Protein AF-A0AAN4UAA9-F1 (afdb_monomer_lite)

Sequence (117 aa):
MKEFTTEITNILSLISAGITLSFLIGSLLVSLRISKAKVSAKEKLYTLLISGNEIKYEKLVEYAYKGGEECESIILSNPECLNVIRKHEIMVSPPPKTLCRDKMKSFLKKLFHIPKF

Structure (mmCIF, N/CA/C/O backbone):
data_AF-A0AAN4UAA9-F1
#
_entry.id   AF-A0AAN4UAA9-F1
#
loop_
_atom_site.group_PDB
_atom_site.id
_atom_site.type_symbol
_atom_site.label_atom_id
_atom_site.label_alt_id
_atom_site.label_comp_id
_atom_site.label_asym_id
_atom_site.label_entity_id
_atom_site.label_seq_id
_atom_site.pdbx_PDB_ins_code
_atom_site.Cartn_x
_atom_site.Cartn_y
_atom_site.Cartn_z
_atom_site.occupancy
_atom_site.B_iso_or_equiv
_atom_site.auth_seq_id
_atom_site.auth_comp_id
_atom_site.auth_asym_id
_atom_site.auth_atom_id
_atom_site.pdbx_PDB_model_num
ATOM 1 N N . MET A 1 1 ? 27.083 -6.300 -47.464 1.00 54.62 1 MET A N 1
ATOM 2 C CA . MET A 1 1 ? 25.862 -6.859 -46.830 1.00 54.62 1 MET A CA 1
ATOM 3 C C . MET A 1 1 ? 26.056 -7.179 -45.347 1.00 54.62 1 MET A C 1
ATOM 5 O O . MET A 1 1 ? 25.261 -6.678 -44.570 1.00 54.62 1 MET A O 1
ATOM 9 N N . LYS A 1 2 ? 27.101 -7.925 -44.937 1.00 61.91 2 LYS A N 1
ATOM 10 C CA . LYS A 1 2 ? 27.360 -8.257 -43.515 1.00 61.91 2 LYS A CA 1
ATOM 11 C C . LYS A 1 2 ? 27.527 -7.036 -42.590 1.00 61.91 2 LYS A C 1
ATOM 13 O O . LYS A 1 2 ? 26.954 -7.036 -41.508 1.00 61.91 2 LYS A O 1
ATOM 18 N N . GLU A 1 3 ? 28.239 -6.000 -43.034 1.00 66.25 3 GLU A N 1
ATOM 19 C CA . GLU A 1 3 ? 28.487 -4.780 -42.239 1.00 66.25 3 GLU A CA 1
ATOM 20 C C . GLU A 1 3 ? 27.213 -3.957 -41.983 1.00 66.25 3 GLU A C 1
ATOM 22 O O . GLU A 1 3 ? 26.956 -3.519 -40.863 1.00 66.25 3 GLU A O 1
ATOM 27 N N . PHE A 1 4 ? 26.347 -3.849 -42.993 1.00 70.06 4 PHE A N 1
ATOM 28 C CA . PHE A 1 4 ? 25.068 -3.142 -42.890 1.00 70.06 4 PHE A CA 1
ATOM 29 C C . PHE A 1 4 ? 24.104 -3.839 -41.914 1.00 70.06 4 PHE A C 1
ATOM 31 O O . PHE A 1 4 ? 23.433 -3.199 -41.110 1.00 70.06 4 PHE A O 1
ATOM 38 N N . THR A 1 5 ? 24.074 -5.178 -41.921 1.00 76.00 5 THR A N 1
ATOM 39 C CA . THR A 1 5 ? 23.291 -5.953 -40.945 1.00 76.00 5 THR A CA 1
ATOM 40 C C . THR A 1 5 ? 23.824 -5.818 -39.518 1.00 76.00 5 THR A C 1
ATOM 42 O O . THR A 1 5 ? 23.028 -5.771 -38.581 1.00 76.00 5 THR A O 1
ATOM 45 N N . THR A 1 6 ? 25.142 -5.708 -39.323 1.00 78.38 6 THR A N 1
ATOM 46 C CA . THR A 1 6 ? 25.726 -5.471 -37.992 1.00 78.38 6 THR A CA 1
ATOM 47 C C . THR A 1 6 ? 25.451 -4.063 -37.472 1.00 78.38 6 THR A C 1
ATOM 49 O O . THR A 1 6 ? 25.142 -3.917 -36.293 1.00 78.38 6 THR A O 1
ATOM 52 N N . GLU A 1 7 ? 25.467 -3.038 -38.328 1.00 79.75 7 GLU A N 1
ATOM 53 C CA . GLU A 1 7 ? 25.091 -1.673 -37.933 1.00 79.75 7 GLU A CA 1
ATOM 54 C C . GLU A 1 7 ? 23.619 -1.574 -37.528 1.00 79.75 7 GLU A C 1
ATOM 56 O O . GLU A 1 7 ? 23.313 -1.029 -36.469 1.00 79.75 7 GLU A O 1
ATOM 61 N N . ILE A 1 8 ? 22.708 -2.175 -38.302 1.00 83.00 8 ILE A N 1
ATOM 62 C CA . ILE A 1 8 ? 21.281 -2.220 -37.948 1.00 83.00 8 ILE A CA 1
ATOM 63 C C . ILE A 1 8 ? 21.074 -2.948 -36.617 1.00 83.00 8 ILE A C 1
ATOM 65 O O . ILE A 1 8 ? 20.307 -2.485 -35.775 1.00 83.00 8 ILE A O 1
ATOM 69 N N . THR A 1 9 ? 21.778 -4.061 -36.395 1.00 84.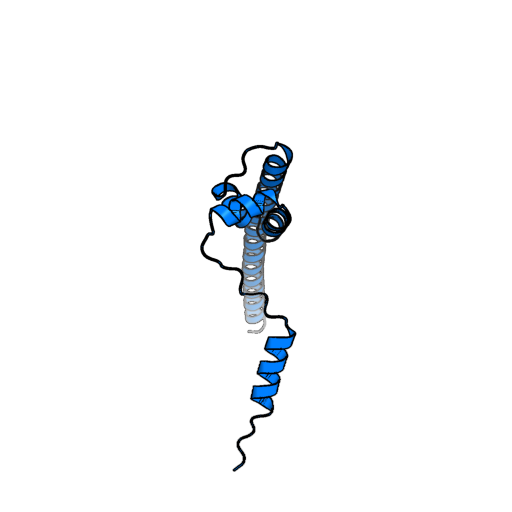12 9 THR A N 1
ATOM 70 C CA . THR A 1 9 ? 21.679 -4.823 -35.141 1.00 84.12 9 THR A CA 1
ATOM 71 C C . THR A 1 9 ? 22.198 -4.012 -33.951 1.00 84.12 9 THR A C 1
ATOM 73 O O . THR A 1 9 ? 21.580 -4.018 -32.888 1.00 84.12 9 THR A O 1
ATOM 76 N N . ASN A 1 10 ? 23.283 -3.255 -34.132 1.00 84.38 10 ASN A N 1
ATOM 77 C CA . ASN A 1 10 ? 23.826 -2.373 -33.099 1.00 84.38 10 ASN A CA 1
ATOM 78 C C . ASN A 1 10 ? 22.879 -1.211 -32.775 1.00 84.38 10 ASN A C 1
ATOM 80 O O . ASN A 1 10 ? 22.648 -0.929 -31.601 1.00 84.38 10 ASN A O 1
ATOM 84 N N . ILE A 1 11 ? 22.286 -0.573 -33.788 1.00 89.81 11 ILE A N 1
ATOM 85 C CA . ILE A 1 11 ? 21.297 0.496 -33.594 1.00 89.81 11 ILE A CA 1
ATOM 86 C C . ILE A 1 11 ? 20.058 -0.051 -32.879 1.00 89.81 11 ILE A C 1
ATOM 88 O O . ILE A 1 11 ? 19.584 0.547 -31.915 1.00 89.81 11 ILE A O 1
ATOM 92 N N . LEU A 1 12 ? 19.560 -1.215 -33.300 1.00 90.00 12 LEU A N 1
ATOM 93 C CA . LEU A 1 12 ? 18.403 -1.856 -32.682 1.00 90.00 12 LEU A CA 1
ATOM 94 C C . LEU A 1 12 ? 18.677 -2.240 -31.222 1.00 90.00 12 LEU A C 1
ATOM 96 O O . LEU A 1 12 ? 17.827 -2.024 -30.359 1.00 90.00 12 LEU A O 1
ATOM 100 N N . SER A 1 13 ? 19.878 -2.746 -30.933 1.00 90.69 13 SER A N 1
ATOM 101 C CA . SER A 1 13 ? 20.336 -3.030 -29.573 1.00 90.69 13 SER A CA 1
ATOM 102 C C . SER A 1 13 ? 20.339 -1.763 -28.714 1.00 90.69 13 SER A C 1
ATOM 104 O O . SER A 1 13 ? 19.748 -1.754 -27.632 1.00 90.69 13 SER A O 1
ATOM 106 N N . LEU A 1 14 ? 20.886 -0.658 -29.231 1.00 92.06 14 LEU A N 1
ATOM 107 C CA . LEU A 1 14 ? 20.928 0.626 -28.529 1.00 92.06 14 LEU A CA 1
ATOM 108 C C . LEU A 1 14 ? 19.521 1.167 -28.226 1.00 92.06 14 LEU A C 1
ATOM 110 O O . LEU A 1 14 ? 19.253 1.622 -27.114 1.00 92.06 14 LEU A O 1
ATOM 114 N N . ILE A 1 15 ? 18.605 1.073 -29.195 1.00 93.75 15 ILE A N 1
ATOM 115 C CA . ILE A 1 15 ? 17.202 1.477 -29.031 1.00 93.75 15 ILE A CA 1
ATOM 116 C C . ILE A 1 15 ? 16.520 0.602 -27.977 1.00 93.75 15 ILE A C 1
ATOM 118 O O . ILE A 1 15 ? 15.855 1.126 -27.084 1.00 93.75 15 ILE A O 1
ATOM 122 N N . SER A 1 16 ? 16.709 -0.719 -28.041 1.00 93.06 16 SER A N 1
ATOM 123 C CA . SER A 1 16 ? 16.116 -1.645 -27.072 1.00 93.06 16 SER A CA 1
ATOM 124 C C . SER A 1 16 ? 16.604 -1.361 -25.650 1.00 93.06 16 SER A C 1
ATOM 126 O O . SER A 1 16 ? 15.787 -1.258 -24.736 1.00 93.06 16 SER A O 1
ATOM 128 N N . ALA A 1 17 ? 17.904 -1.101 -25.477 1.00 94.12 17 ALA A N 1
ATOM 129 C CA . ALA A 1 17 ? 18.491 -0.727 -24.198 1.00 94.12 17 ALA A CA 1
ATOM 130 C C . ALA A 1 17 ? 17.922 0.601 -23.678 1.00 94.12 17 ALA A C 1
ATOM 132 O O . ALA A 1 17 ? 17.586 0.706 -22.497 1.00 94.12 17 ALA A O 1
ATOM 133 N N . GLY A 1 18 ? 17.752 1.600 -24.552 1.00 94.50 18 GLY A N 1
ATOM 134 C CA . GLY A 1 18 ? 17.144 2.883 -24.195 1.00 94.50 18 GLY A CA 1
ATOM 135 C C . GLY A 1 18 ? 15.689 2.745 -23.738 1.00 94.50 18 GLY A C 1
ATOM 136 O O . GLY A 1 18 ? 15.290 3.357 -22.743 1.00 94.50 18 GLY A O 1
ATOM 137 N N . ILE A 1 19 ? 14.905 1.889 -24.399 1.00 94.88 19 ILE A N 1
ATOM 138 C CA . ILE A 1 19 ? 13.525 1.589 -23.998 1.00 94.88 19 ILE A CA 1
ATOM 139 C C . ILE A 1 19 ? 13.520 0.899 -22.631 1.00 94.88 19 ILE A C 1
ATOM 141 O O . ILE A 1 19 ? 12.838 1.363 -21.717 1.00 94.88 19 ILE A O 1
ATOM 145 N N . THR A 1 20 ? 14.313 -0.159 -22.450 1.00 95.81 20 THR A N 1
ATOM 146 C CA . THR A 1 20 ? 14.401 -0.883 -21.175 1.00 95.81 20 THR A CA 1
ATOM 147 C C . THR A 1 20 ? 14.808 0.039 -20.029 1.00 95.81 20 THR A C 1
ATOM 149 O O . THR A 1 20 ? 14.168 0.028 -18.978 1.00 95.81 20 THR A O 1
ATOM 152 N N . LEU A 1 21 ? 15.821 0.884 -20.232 1.00 95.50 21 LEU A N 1
ATOM 153 C CA . LEU A 1 21 ? 16.269 1.843 -19.226 1.00 95.50 21 LEU A CA 1
ATOM 154 C C . LEU A 1 21 ? 15.156 2.832 -18.853 1.00 95.50 21 LEU A C 1
ATOM 156 O O . LEU A 1 21 ? 14.950 3.113 -17.673 1.00 95.50 21 LEU A O 1
ATOM 160 N N . SER A 1 22 ? 14.391 3.303 -19.838 1.00 95.94 22 SER A N 1
ATOM 161 C CA . SER A 1 22 ? 13.250 4.196 -19.607 1.00 95.94 22 SER A CA 1
ATOM 162 C C . SER A 1 22 ? 12.174 3.532 -18.742 1.00 95.94 22 SER A C 1
ATOM 164 O O . SER A 1 22 ? 11.678 4.143 -17.792 1.00 95.94 22 SER A O 1
ATOM 166 N N . PHE A 1 23 ? 11.860 2.258 -19.007 1.00 96.19 23 PHE A N 1
ATOM 167 C CA . PHE A 1 23 ? 10.937 1.481 -18.176 1.00 96.19 23 PHE A CA 1
ATOM 168 C C . PHE A 1 23 ? 11.464 1.291 -16.752 1.00 96.19 23 PHE A C 1
ATOM 170 O O . PHE A 1 23 ? 10.695 1.442 -15.802 1.00 96.19 23 PHE A O 1
ATOM 177 N N . LEU A 1 24 ? 12.758 1.008 -16.577 1.00 96.62 24 LEU A N 1
ATOM 178 C CA . LEU A 1 24 ? 13.367 0.860 -15.252 1.00 96.62 24 LEU A CA 1
ATOM 179 C C . LEU A 1 24 ? 13.278 2.157 -14.442 1.00 96.62 24 LEU A C 1
ATOM 181 O O . LEU A 1 24 ? 12.831 2.132 -13.296 1.00 96.62 24 LEU A O 1
ATOM 185 N N . ILE A 1 25 ? 13.630 3.296 -15.045 1.00 95.88 25 ILE A N 1
ATOM 186 C CA . ILE A 1 25 ? 13.559 4.611 -14.393 1.00 95.88 25 ILE A CA 1
ATOM 187 C C . ILE A 1 25 ? 12.110 4.948 -14.022 1.00 95.88 25 ILE A C 1
ATOM 189 O O . ILE A 1 25 ? 11.843 5.356 -12.890 1.00 95.88 25 ILE A O 1
ATOM 193 N N . GLY A 1 26 ? 11.159 4.738 -14.937 1.00 95.50 26 GLY A N 1
ATOM 194 C CA . GLY A 1 26 ? 9.738 4.975 -14.675 1.00 95.50 26 GLY A CA 1
ATOM 195 C C . GLY A 1 26 ? 9.200 4.109 -13.532 1.00 95.50 26 GLY A C 1
ATOM 196 O O . GLY A 1 26 ? 8.582 4.621 -12.597 1.00 95.50 26 GLY A O 1
ATOM 197 N N . SER A 1 27 ? 9.506 2.810 -13.562 1.00 94.06 27 SER A N 1
ATOM 198 C CA . SER A 1 27 ? 9.105 1.850 -12.525 1.00 94.06 27 SER A CA 1
ATOM 199 C C . SER A 1 27 ? 9.692 2.213 -11.161 1.00 94.06 27 SER A C 1
ATOM 201 O O . SER A 1 27 ? 8.998 2.149 -10.142 1.00 94.06 27 SER A O 1
ATOM 203 N N . LEU A 1 28 ? 10.954 2.650 -11.134 1.00 95.56 28 LEU A N 1
ATOM 204 C CA . LEU A 1 28 ? 11.632 3.079 -9.918 1.00 95.56 28 LEU A CA 1
ATOM 205 C C . LEU A 1 28 ? 10.995 4.345 -9.336 1.00 95.56 28 LEU A C 1
ATOM 207 O O . LEU A 1 28 ? 10.692 4.379 -8.146 1.00 95.56 28 LEU A O 1
ATOM 211 N N . LEU A 1 29 ? 10.728 5.364 -10.156 1.00 95.38 29 LEU A N 1
ATOM 212 C CA . LEU A 1 29 ? 10.087 6.604 -9.704 1.00 95.38 29 LEU A CA 1
ATOM 213 C C . LEU A 1 29 ? 8.702 6.351 -9.100 1.00 95.38 29 LEU A C 1
ATOM 215 O O . LEU A 1 29 ? 8.374 6.899 -8.044 1.00 95.38 29 LEU A O 1
ATOM 219 N N . VAL A 1 30 ? 7.896 5.505 -9.743 1.00 94.69 30 VAL A N 1
ATOM 220 C CA . VAL A 1 30 ? 6.585 5.094 -9.223 1.00 94.69 30 VAL A CA 1
ATOM 221 C C . VAL A 1 30 ? 6.742 4.352 -7.893 1.00 94.69 30 VAL A C 1
ATOM 223 O O . VAL A 1 30 ? 6.060 4.686 -6.921 1.00 94.69 30 VAL A O 1
ATOM 226 N N . SER A 1 31 ? 7.695 3.422 -7.810 1.00 92.56 31 SER A N 1
ATOM 227 C CA . SER A 1 31 ? 7.982 2.662 -6.587 1.00 92.56 31 SER A CA 1
ATOM 228 C C . SER A 1 31 ? 8.412 3.565 -5.429 1.00 92.56 31 SER A C 1
ATOM 230 O O . SER A 1 31 ? 7.928 3.405 -4.309 1.00 92.56 31 SER A O 1
ATOM 232 N N . LEU A 1 32 ? 9.256 4.568 -5.688 1.00 93.62 32 LEU A N 1
ATOM 233 C CA . LEU A 1 32 ? 9.685 5.544 -4.683 1.00 93.62 32 LEU A CA 1
ATOM 234 C C . LEU A 1 32 ? 8.515 6.393 -4.172 1.00 93.62 32 LEU A C 1
ATOM 236 O O . LEU A 1 32 ? 8.409 6.633 -2.968 1.00 93.62 32 LEU A O 1
ATOM 240 N N . ARG A 1 33 ? 7.607 6.822 -5.059 1.00 92.94 33 ARG A N 1
ATOM 241 C CA . ARG A 1 33 ? 6.404 7.572 -4.661 1.00 92.94 33 ARG A CA 1
ATOM 242 C C . ARG A 1 33 ? 5.481 6.738 -3.777 1.00 92.94 33 ARG A C 1
ATOM 244 O O . ARG A 1 33 ? 5.039 7.236 -2.743 1.00 92.94 33 ARG A O 1
ATOM 251 N N . ILE A 1 34 ? 5.227 5.484 -4.153 1.00 90.50 34 ILE A N 1
ATOM 252 C CA . ILE A 1 34 ? 4.411 4.561 -3.352 1.00 90.50 34 ILE A CA 1
ATOM 253 C C . ILE A 1 34 ? 5.079 4.302 -2.001 1.00 90.50 34 ILE A C 1
ATOM 255 O O . ILE A 1 34 ? 4.422 4.406 -0.970 1.00 90.50 34 ILE A O 1
ATOM 259 N N . SER A 1 35 ? 6.386 4.032 -1.986 1.00 91.88 35 SER A N 1
ATOM 260 C CA . SER A 1 35 ? 7.142 3.803 -0.752 1.00 91.88 35 SER A CA 1
ATOM 261 C C . SER A 1 35 ? 7.040 4.997 0.204 1.00 91.88 35 SER A C 1
ATOM 263 O O . SER A 1 35 ? 6.678 4.838 1.369 1.00 91.88 35 SER A O 1
ATOM 265 N N . LYS A 1 36 ? 7.226 6.223 -0.302 1.00 92.25 36 LYS A N 1
ATOM 266 C CA . LYS A 1 36 ? 7.068 7.445 0.499 1.00 92.25 36 LYS A CA 1
ATOM 267 C C . LYS A 1 36 ? 5.646 7.604 1.050 1.00 92.25 36 LYS A C 1
ATOM 269 O O . LYS A 1 36 ? 5.480 7.992 2.206 1.00 92.25 36 LYS A O 1
ATOM 274 N N . ALA A 1 37 ? 4.624 7.305 0.245 1.00 90.69 37 ALA A N 1
ATOM 275 C CA . ALA A 1 37 ? 3.232 7.351 0.688 1.00 90.69 37 ALA A CA 1
ATOM 276 C C . ALA A 1 37 ? 2.950 6.326 1.799 1.00 90.69 37 ALA A C 1
ATOM 278 O O . ALA A 1 37 ? 2.321 6.685 2.795 1.00 90.69 37 ALA A O 1
ATOM 279 N N . LYS A 1 38 ? 3.479 5.101 1.674 1.00 92.38 38 LYS A N 1
ATOM 280 C CA . LYS A 1 38 ? 3.363 4.049 2.693 1.00 92.38 38 LYS A CA 1
ATOM 281 C C . LYS A 1 38 ? 4.006 4.457 4.015 1.00 92.38 38 LYS A C 1
ATOM 283 O O . LYS A 1 38 ? 3.359 4.370 5.054 1.00 92.38 38 LYS A O 1
ATOM 288 N N . VAL A 1 39 ? 5.242 4.964 3.974 1.00 93.44 39 VAL A N 1
ATOM 289 C CA . VAL A 1 39 ? 5.957 5.438 5.172 1.00 93.44 39 VAL A CA 1
ATOM 290 C C . VAL A 1 39 ? 5.182 6.565 5.857 1.00 93.44 39 VAL A C 1
ATOM 292 O O . VAL A 1 39 ? 4.963 6.511 7.064 1.00 93.44 39 VAL A O 1
ATOM 295 N N . SER A 1 40 ? 4.689 7.542 5.091 1.00 93.62 40 SER A N 1
ATOM 296 C CA . SER A 1 40 ? 3.912 8.654 5.650 1.00 93.62 40 SER A CA 1
ATOM 297 C C . SER A 1 40 ? 2.575 8.207 6.253 1.00 93.62 40 SER A C 1
ATOM 299 O O . SER A 1 40 ? 2.170 8.724 7.294 1.00 93.62 40 SER A O 1
ATOM 301 N N . ALA A 1 41 ? 1.876 7.257 5.625 1.00 92.44 41 ALA A N 1
ATOM 302 C CA . ALA A 1 41 ? 0.638 6.699 6.166 1.00 92.44 41 ALA A CA 1
ATOM 303 C C . ALA A 1 41 ? 0.892 5.954 7.483 1.00 92.44 41 ALA A C 1
ATOM 305 O O . ALA A 1 41 ? 0.172 6.168 8.456 1.00 92.44 41 ALA A O 1
ATOM 306 N N . LYS A 1 42 ? 1.958 5.150 7.529 1.00 92.44 42 LYS A N 1
ATOM 307 C CA . LYS A 1 42 ? 2.380 4.407 8.717 1.00 92.44 42 LYS A CA 1
ATOM 308 C C . LYS A 1 42 ? 2.709 5.334 9.882 1.00 92.44 42 LYS A C 1
ATOM 310 O O . LYS A 1 42 ? 2.208 5.127 10.980 1.00 92.44 42 LYS A O 1
ATOM 315 N N . GLU A 1 43 ? 3.498 6.377 9.639 1.00 92.81 43 GLU A N 1
ATOM 316 C CA . GLU A 1 43 ? 3.836 7.380 10.652 1.00 92.81 43 GLU A CA 1
ATOM 317 C C . GLU A 1 43 ? 2.573 8.033 11.228 1.00 92.81 43 GLU A C 1
ATOM 319 O O . GLU A 1 43 ? 2.366 8.012 12.438 1.00 92.81 43 GLU A O 1
ATOM 324 N N . LYS A 1 44 ? 1.670 8.508 10.360 1.00 91.94 44 LYS A N 1
ATOM 325 C CA . LYS A 1 44 ? 0.400 9.123 10.778 1.00 91.94 44 LYS A CA 1
ATOM 326 C C . LYS A 1 44 ? -0.493 8.165 11.558 1.00 91.94 44 LYS A C 1
ATOM 328 O O . LYS A 1 44 ? -1.131 8.594 12.518 1.00 91.94 44 LYS A O 1
ATOM 333 N N . LEU A 1 45 ? -0.540 6.893 11.162 1.00 92.31 45 LEU A N 1
ATOM 334 C CA . LEU A 1 45 ? -1.281 5.862 11.878 1.00 92.31 45 LEU A CA 1
ATOM 335 C C . LEU A 1 45 ? -0.705 5.663 13.283 1.00 92.31 45 LEU A C 1
ATOM 337 O O . LEU A 1 45 ? -1.457 5.708 14.251 1.00 92.31 45 LEU A O 1
ATOM 341 N N . TYR A 1 46 ? 0.614 5.513 13.425 1.00 90.75 46 TYR A N 1
ATOM 342 C CA . TYR A 1 46 ? 1.237 5.391 14.745 1.00 90.75 46 TYR A CA 1
ATOM 343 C C . TYR A 1 46 ? 1.016 6.629 15.608 1.00 90.75 46 TYR A C 1
ATOM 345 O O . TYR A 1 46 ? 0.682 6.488 16.781 1.00 90.75 46 TYR A O 1
ATOM 353 N N . THR A 1 47 ? 1.135 7.832 15.044 1.00 90.5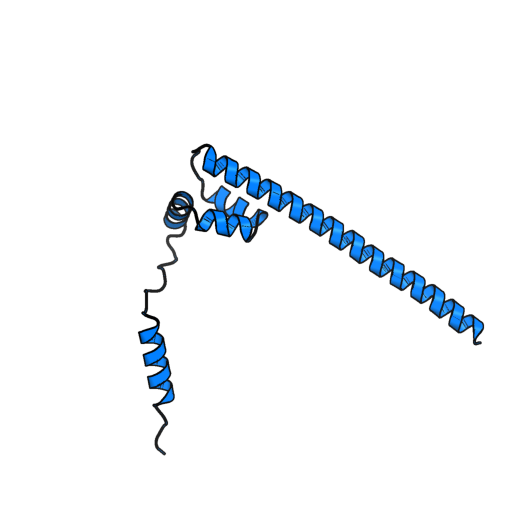6 47 THR A N 1
ATOM 354 C CA . THR A 1 47 ? 0.819 9.062 15.776 1.00 90.56 47 THR A CA 1
ATOM 355 C C . THR A 1 47 ? -0.629 9.044 16.259 1.00 90.56 47 THR A C 1
ATOM 357 O O . THR A 1 47 ? -0.872 9.282 17.435 1.00 90.56 47 THR A O 1
ATOM 360 N N . LEU A 1 48 ? -1.589 8.691 15.399 1.00 89.38 48 LEU A N 1
ATOM 361 C CA . LEU A 1 48 ? -3.002 8.594 15.774 1.00 89.38 48 LEU A CA 1
ATOM 362 C C . LEU A 1 48 ? -3.221 7.615 16.941 1.00 89.38 48 LEU A C 1
ATOM 364 O O . LEU A 1 48 ? -3.946 7.942 17.877 1.00 89.38 48 LEU A O 1
ATOM 368 N N . LEU A 1 49 ? -2.567 6.451 16.897 1.00 87.88 49 LEU A N 1
ATOM 369 C CA . LEU A 1 49 ? -2.685 5.404 17.914 1.00 87.88 49 LEU A CA 1
ATOM 370 C C . LEU A 1 49 ? -2.038 5.786 19.252 1.00 87.88 49 LEU A C 1
ATOM 372 O O . LEU A 1 49 ? -2.583 5.466 20.303 1.00 87.88 49 LEU A O 1
ATOM 376 N N . ILE A 1 50 ? -0.887 6.461 19.225 1.00 88.69 50 ILE A N 1
ATOM 377 C CA . ILE A 1 50 ? -0.136 6.832 20.435 1.00 88.69 50 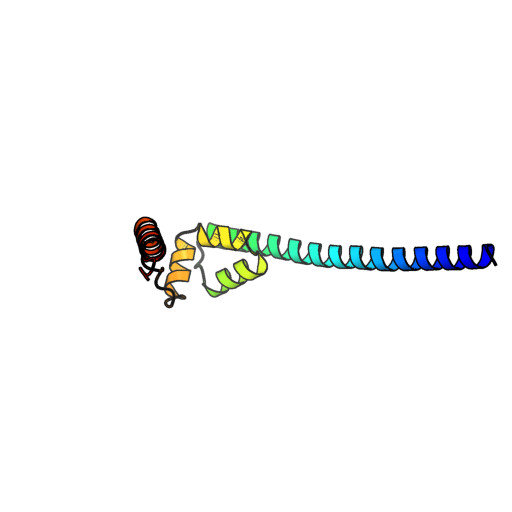ILE A CA 1
ATOM 378 C C . ILE A 1 50 ? -0.730 8.081 21.091 1.00 88.69 50 ILE A C 1
ATOM 380 O O . ILE A 1 50 ? -0.767 8.174 22.314 1.00 88.69 50 ILE A O 1
ATOM 384 N N . SER A 1 51 ? -1.211 9.045 20.301 1.00 83.69 51 SER A N 1
ATOM 385 C CA . SER A 1 51 ? -1.756 10.304 20.824 1.00 83.69 51 SER A CA 1
ATOM 386 C C . SER A 1 51 ? -3.079 10.141 21.580 1.00 83.69 51 SER A C 1
ATOM 388 O O . SER A 1 51 ? -3.539 11.111 22.170 1.00 83.69 51 SER A O 1
ATOM 390 N N . GLY A 1 52 ? -3.716 8.963 21.541 1.00 74.19 52 GLY A N 1
ATOM 391 C CA . GLY A 1 52 ? -5.013 8.730 22.189 1.00 74.19 52 GLY A CA 1
ATOM 392 C C . GLY A 1 52 ? -6.153 9.574 21.605 1.00 74.19 52 GLY A C 1
ATOM 393 O O . GLY A 1 52 ? -7.188 9.745 22.243 1.00 74.19 52 GLY A O 1
ATOM 394 N N . ASN A 1 53 ? -5.956 10.129 20.405 1.00 78.75 53 ASN A N 1
ATOM 395 C CA . ASN A 1 53 ? -6.973 10.905 19.707 1.00 78.75 53 ASN A CA 1
ATOM 396 C C . ASN A 1 53 ? -8.116 9.995 19.245 1.00 78.75 53 ASN A C 1
ATOM 398 O O . ASN A 1 53 ? -7.915 8.812 18.975 1.00 78.75 53 ASN A O 1
ATOM 402 N N . GLU A 1 54 ? -9.308 10.572 19.085 1.00 84.94 54 GLU A N 1
ATOM 403 C CA . GLU A 1 54 ? -10.462 9.841 18.566 1.00 84.94 54 GLU A CA 1
ATOM 404 C C . GLU A 1 54 ? -10.149 9.225 17.190 1.00 84.94 54 GLU A C 1
ATOM 406 O O . GLU A 1 54 ? -9.829 9.917 16.213 1.00 84.94 54 GLU A O 1
ATOM 411 N N . ILE A 1 55 ? -10.245 7.897 17.121 1.00 88.44 55 ILE A N 1
ATOM 412 C CA . ILE A 1 55 ? -9.991 7.123 15.911 1.00 88.44 55 ILE A CA 1
ATOM 413 C C . ILE A 1 55 ? -11.242 7.171 15.030 1.00 88.44 55 ILE A C 1
ATOM 415 O O . ILE A 1 55 ? -12.273 6.581 15.347 1.00 88.44 55 ILE A O 1
ATOM 419 N N . LYS A 1 56 ? -11.142 7.863 13.892 1.00 89.94 56 LYS A N 1
ATOM 420 C CA . LYS A 1 56 ? -12.219 7.950 12.895 1.00 89.94 56 LYS A CA 1
ATOM 421 C C . LYS A 1 56 ? -12.086 6.850 11.846 1.00 89.94 56 LYS A C 1
ATOM 423 O O . LYS A 1 56 ? -10.992 6.635 11.324 1.00 89.94 56 LYS A O 1
ATOM 428 N N . TYR A 1 57 ? -13.204 6.221 11.482 1.00 89.38 57 TYR A N 1
ATOM 429 C CA . TYR A 1 57 ? -13.244 5.149 10.479 1.00 89.38 57 TYR A CA 1
ATOM 430 C C . TYR A 1 57 ? -12.672 5.591 9.124 1.00 89.38 57 TYR A C 1
ATOM 432 O O . TYR A 1 57 ? -11.817 4.913 8.565 1.00 89.38 57 TYR A O 1
ATOM 440 N N . GLU A 1 58 ? -13.042 6.783 8.649 1.00 90.06 58 GLU A N 1
ATOM 441 C CA . GLU A 1 58 ? -12.548 7.355 7.385 1.00 90.06 58 GLU A CA 1
ATOM 442 C C . GLU A 1 58 ? -11.016 7.430 7.328 1.00 90.06 58 GLU A C 1
ATOM 444 O O . GLU A 1 58 ? -10.408 7.124 6.303 1.00 90.06 58 GLU A O 1
ATOM 449 N N . LYS A 1 59 ? -10.375 7.776 8.453 1.00 90.56 59 LYS A N 1
ATOM 450 C CA . LYS A 1 59 ? -8.913 7.819 8.547 1.00 90.56 59 LYS A CA 1
ATOM 451 C C . LYS A 1 59 ? -8.296 6.426 8.513 1.00 90.56 59 LYS A C 1
ATOM 453 O O . LYS A 1 59 ? -7.254 6.252 7.892 1.00 90.56 59 LYS A O 1
ATOM 458 N N . LEU A 1 60 ? -8.924 5.438 9.155 1.00 90.75 60 LEU A N 1
ATOM 459 C CA . LEU A 1 60 ? -8.461 4.048 9.095 1.00 90.75 60 LEU A CA 1
ATOM 460 C C . LEU A 1 60 ? -8.497 3.521 7.657 1.00 90.75 60 LEU A C 1
ATOM 462 O O . LEU A 1 60 ? -7.512 2.940 7.208 1.00 90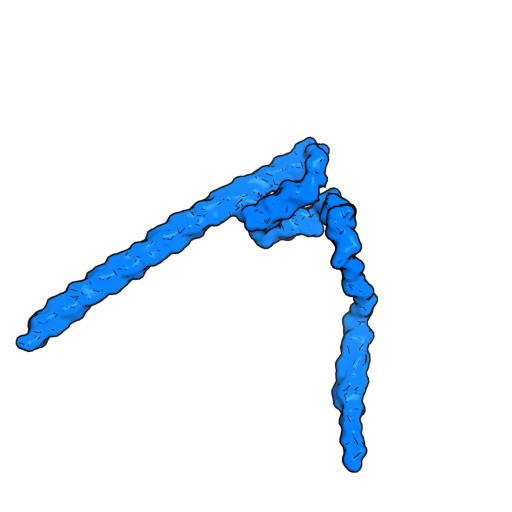.75 60 LEU A O 1
ATOM 466 N N . VAL A 1 61 ? -9.576 3.795 6.918 1.00 90.38 61 VAL A N 1
ATOM 467 C CA . VAL A 1 61 ? -9.694 3.440 5.494 1.00 90.38 61 VAL A CA 1
ATOM 468 C C . VAL A 1 61 ? -8.624 4.153 4.663 1.00 90.38 61 VAL A C 1
ATOM 470 O O . VAL A 1 61 ? -7.951 3.521 3.852 1.00 90.38 61 VAL A O 1
ATOM 473 N N . GLU A 1 62 ? -8.401 5.451 4.894 1.00 91.44 62 GLU A N 1
ATOM 474 C CA . GLU A 1 62 ? -7.361 6.217 4.199 1.00 91.44 62 GLU A CA 1
ATOM 475 C C . GLU A 1 62 ? -5.956 5.640 4.446 1.00 91.44 62 GLU A C 1
ATOM 477 O O . GLU A 1 62 ? -5.162 5.503 3.508 1.00 91.44 62 GLU A O 1
ATOM 482 N N . TYR A 1 63 ? -5.634 5.291 5.694 1.00 91.62 63 TYR A N 1
ATOM 483 C CA . TYR A 1 63 ? -4.331 4.735 6.056 1.00 91.62 63 TYR A CA 1
ATOM 484 C C . TYR A 1 63 ? -4.151 3.301 5.563 1.00 91.62 63 TYR A C 1
ATOM 486 O O . TYR A 1 63 ? -3.063 2.979 5.089 1.00 91.62 63 TYR A O 1
ATOM 494 N N . ALA A 1 64 ? -5.194 2.470 5.590 1.00 90.25 64 ALA A N 1
ATOM 495 C CA . ALA A 1 64 ? -5.165 1.143 4.981 1.00 90.25 64 ALA A CA 1
ATOM 496 C C . ALA A 1 64 ? -4.932 1.242 3.465 1.00 90.25 64 ALA A C 1
ATOM 498 O O . ALA A 1 64 ? -4.041 0.587 2.930 1.00 90.25 64 ALA A O 1
ATOM 499 N N . TYR A 1 65 ? -5.639 2.145 2.779 1.00 90.81 65 TYR A N 1
ATOM 500 C CA . TYR A 1 65 ? -5.490 2.344 1.337 1.00 90.81 65 TYR A CA 1
ATOM 501 C C . TYR A 1 65 ? -4.088 2.841 0.946 1.00 90.81 65 TYR A C 1
ATOM 503 O O . TYR A 1 65 ? -3.486 2.344 -0.004 1.00 90.81 65 TYR A O 1
ATOM 511 N N . LYS A 1 66 ? -3.537 3.820 1.676 1.00 89.88 66 LYS A N 1
ATOM 512 C CA . LYS A 1 66 ? -2.218 4.407 1.367 1.00 89.88 66 LYS A CA 1
ATOM 513 C C . LYS A 1 66 ? -1.045 3.559 1.861 1.00 89.88 66 LYS A C 1
ATOM 515 O O . LYS A 1 66 ? 0.005 3.538 1.221 1.00 89.88 66 LYS A O 1
ATOM 520 N N . GLY A 1 67 ? -1.201 2.908 3.008 1.00 86.12 67 GLY A N 1
ATOM 521 C CA . GLY A 1 67 ? -0.179 2.086 3.653 1.00 86.12 67 GLY A CA 1
ATOM 522 C C . GLY A 1 67 ? -0.128 0.647 3.145 1.00 86.12 67 GLY A C 1
ATOM 523 O O . GLY A 1 67 ? 0.918 0.003 3.238 1.00 86.12 67 GLY A O 1
ATOM 524 N N . GLY A 1 68 ? -1.225 0.160 2.563 1.00 89.88 68 GLY A N 1
ATOM 525 C CA . GLY A 1 68 ? -1.385 -1.229 2.156 1.00 89.88 68 GLY A CA 1
ATOM 526 C C . GLY A 1 68 ? -1.369 -2.186 3.348 1.00 89.88 68 GLY A C 1
ATOM 527 O O . GLY A 1 68 ? -1.709 -1.813 4.473 1.00 89.88 68 GLY A O 1
ATOM 528 N N . GLU A 1 69 ? -0.909 -3.408 3.087 1.00 88.56 69 GLU A N 1
ATOM 529 C CA . GLU A 1 69 ? -0.947 -4.544 4.016 1.00 88.56 69 GLU A CA 1
ATOM 530 C C . GLU A 1 69 ? -0.306 -4.259 5.384 1.00 88.56 69 GLU A C 1
ATOM 532 O O . GLU A 1 69 ? -0.825 -4.684 6.411 1.00 88.56 69 GLU A O 1
ATOM 537 N N . GLU A 1 7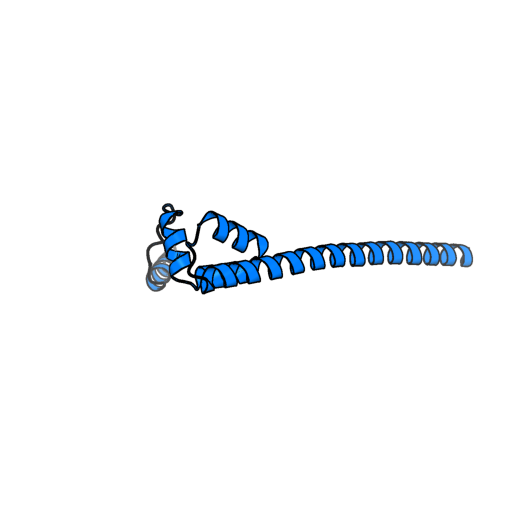0 ? 0.782 -3.483 5.440 1.00 87.38 70 GLU A N 1
ATOM 538 C CA . GLU A 1 70 ? 1.417 -3.145 6.721 1.00 87.38 70 GLU A CA 1
ATOM 539 C C . GLU A 1 70 ? 0.494 -2.326 7.630 1.00 87.38 70 GLU A C 1
ATOM 541 O O . GLU A 1 70 ? 0.371 -2.612 8.821 1.00 87.38 70 GLU A O 1
ATOM 546 N N . CYS A 1 71 ? -0.156 -1.296 7.081 1.00 90.81 71 CYS A N 1
ATOM 547 C CA . CYS A 1 71 ? -1.084 -0.475 7.855 1.00 90.81 71 CYS A CA 1
ATOM 548 C C . CYS A 1 71 ? -2.357 -1.253 8.177 1.00 90.81 71 CYS A C 1
ATOM 550 O O . CYS A 1 71 ? -2.844 -1.158 9.299 1.00 90.81 71 CYS A O 1
ATOM 552 N N . GLU A 1 72 ? -2.854 -2.061 7.241 1.00 89.69 72 GLU A N 1
ATOM 553 C CA . GLU A 1 72 ? -3.988 -2.952 7.478 1.00 89.69 72 GLU A CA 1
ATOM 554 C C . GLU A 1 72 ? -3.709 -3.919 8.637 1.00 89.69 72 GLU A C 1
ATOM 556 O O . GLU A 1 72 ? -4.509 -4.014 9.567 1.00 89.69 72 GLU A O 1
ATOM 561 N N . SER A 1 73 ? -2.533 -4.551 8.662 1.00 90.44 73 SER A N 1
ATOM 562 C CA . SER A 1 73 ? -2.124 -5.437 9.752 1.00 90.44 73 SER A CA 1
ATOM 563 C C . SER A 1 73 ? -2.084 -4.711 11.097 1.00 90.44 73 SER A C 1
ATOM 565 O O . SER A 1 73 ? -2.534 -5.267 12.098 1.00 90.44 73 SER A O 1
ATOM 567 N N . ILE A 1 74 ? -1.568 -3.478 11.144 1.00 91.38 74 ILE A N 1
ATOM 568 C CA . ILE A 1 74 ? -1.542 -2.677 12.377 1.00 91.38 74 ILE A CA 1
ATOM 569 C C . ILE A 1 74 ? -2.974 -2.374 12.838 1.00 91.38 74 ILE A C 1
ATOM 571 O O . ILE A 1 74 ? -3.297 -2.573 14.008 1.00 91.38 74 ILE A O 1
ATOM 575 N N . ILE A 1 75 ? -3.842 -1.943 11.921 1.00 91.69 75 ILE A N 1
ATOM 576 C CA . ILE A 1 75 ? -5.246 -1.616 12.197 1.00 91.69 75 ILE A CA 1
ATOM 577 C C . ILE A 1 75 ? -5.992 -2.842 12.737 1.00 91.69 75 ILE A C 1
ATOM 579 O O . ILE A 1 75 ? -6.647 -2.744 13.772 1.00 91.69 75 ILE A O 1
ATOM 583 N N . LEU A 1 76 ? -5.856 -3.999 12.087 1.00 89.62 76 LEU A N 1
ATOM 584 C CA . LEU A 1 76 ? -6.526 -5.240 12.484 1.00 89.62 76 LEU A CA 1
ATOM 585 C C . LEU A 1 76 ? -5.958 -5.848 13.772 1.00 89.62 76 LEU A C 1
ATOM 587 O O . LEU A 1 76 ? -6.661 -6.580 14.464 1.00 89.62 76 LEU A O 1
ATOM 591 N N . SER A 1 77 ? -4.706 -5.543 14.118 1.00 89.62 77 SER A N 1
ATOM 592 C CA . SER A 1 77 ? -4.101 -5.969 15.384 1.00 89.62 77 SER A CA 1
ATOM 593 C C . SER A 1 77 ? -4.530 -5.120 16.587 1.00 89.62 77 SER A C 1
ATOM 595 O O . SER A 1 77 ? -4.347 -5.547 17.727 1.00 89.62 77 SER A O 1
ATOM 597 N N . ASN A 1 78 ? -5.106 -3.933 16.359 1.00 89.12 78 ASN A N 1
ATOM 598 C CA . ASN A 1 78 ? -5.464 -3.003 17.425 1.00 89.12 78 ASN A CA 1
ATOM 599 C C . ASN A 1 78 ? -6.965 -3.098 17.789 1.00 89.12 78 ASN A C 1
ATOM 601 O O . ASN A 1 78 ? -7.822 -2.844 16.937 1.00 89.12 78 ASN A O 1
ATOM 605 N N . PRO A 1 79 ? -7.318 -3.405 19.054 1.00 87.75 79 PRO A N 1
ATOM 606 C CA . PRO A 1 79 ? -8.711 -3.578 19.468 1.00 87.75 79 PRO A CA 1
ATOM 607 C C . PRO A 1 79 ? -9.563 -2.303 19.353 1.00 87.75 79 PRO A C 1
ATOM 609 O O . PRO A 1 79 ? -10.753 -2.401 19.051 1.00 87.75 79 PRO A O 1
ATOM 612 N N . GLU A 1 80 ? -8.983 -1.114 19.536 1.00 88.50 80 GLU A N 1
ATOM 613 C CA . GLU A 1 80 ? -9.709 0.159 19.407 1.00 88.50 80 GLU A CA 1
ATOM 614 C C . GLU A 1 80 ? -10.123 0.416 17.954 1.00 88.50 80 GLU A C 1
ATOM 616 O O . GLU A 1 80 ? -11.279 0.736 17.665 1.00 88.50 80 GLU A O 1
ATOM 621 N N . CYS A 1 81 ? -9.209 0.169 17.013 1.00 89.12 81 CYS A N 1
ATOM 622 C CA . CYS A 1 81 ? -9.497 0.241 15.584 1.00 89.12 81 CYS A CA 1
ATOM 623 C C . CYS A 1 81 ? -10.594 -0.750 15.178 1.00 89.12 81 CYS A C 1
ATOM 625 O O . CYS A 1 81 ? -11.529 -0.380 14.469 1.00 89.12 81 CYS A O 1
ATOM 627 N N . LEU A 1 82 ? -10.522 -1.992 15.666 1.00 87.75 82 LEU A N 1
ATOM 628 C CA . LEU A 1 82 ? -11.535 -3.014 15.395 1.00 87.75 82 LEU A CA 1
ATOM 629 C C . LEU A 1 82 ? -12.919 -2.624 15.923 1.00 87.75 82 LEU A C 1
ATOM 631 O O . LEU A 1 82 ? -13.923 -2.913 15.272 1.00 87.75 82 LEU A O 1
ATOM 635 N N . ASN A 1 83 ? -12.994 -1.959 17.076 1.00 88.12 83 ASN A N 1
ATOM 636 C CA . ASN A 1 83 ? -14.258 -1.452 17.606 1.00 88.12 83 ASN A CA 1
ATOM 637 C C . ASN A 1 83 ? -14.857 -0.372 16.700 1.00 88.12 83 ASN A C 1
ATOM 639 O O . ASN A 1 83 ? -16.063 -0.385 16.453 1.00 88.12 83 ASN A O 1
ATOM 643 N N . VAL A 1 84 ? -14.033 0.540 16.181 1.00 88.19 84 VAL A N 1
ATOM 644 C CA . VAL A 1 84 ? -14.470 1.573 15.228 1.00 88.19 84 VAL A CA 1
ATOM 645 C C . VAL A 1 84 ? -14.967 0.943 13.928 1.00 88.19 84 VAL A C 1
ATOM 647 O O . VAL A 1 84 ? -16.047 1.303 13.458 1.00 88.19 84 VAL A O 1
ATOM 650 N N . ILE A 1 85 ? -14.227 -0.031 13.392 1.00 87.94 85 ILE A N 1
ATOM 651 C CA . ILE A 1 85 ? -14.598 -0.774 12.181 1.00 87.94 85 ILE A CA 1
ATOM 652 C C . ILE A 1 85 ? -15.918 -1.511 12.396 1.00 87.94 85 ILE A C 1
ATOM 654 O O . ILE A 1 85 ? -16.845 -1.330 11.620 1.00 87.94 85 ILE A O 1
ATOM 658 N N . ARG A 1 86 ? -16.071 -2.253 13.499 1.00 85.56 86 ARG A N 1
ATOM 659 C CA . ARG A 1 86 ? -17.303 -3.001 13.803 1.00 85.56 86 ARG A CA 1
ATOM 660 C C . ARG A 1 86 ? -18.537 -2.101 13.915 1.00 85.56 86 ARG A C 1
ATOM 662 O O . ARG A 1 86 ? -19.632 -2.533 13.568 1.00 85.56 86 ARG A O 1
ATOM 669 N N . LYS A 1 87 ? -18.376 -0.867 14.403 1.00 85.94 87 LYS A N 1
ATOM 670 C CA . LYS A 1 87 ? -19.469 0.116 14.484 1.00 85.94 87 LYS A CA 1
ATOM 671 C C . LYS A 1 87 ? -19.910 0.633 13.111 1.00 85.94 87 LYS A C 1
ATOM 673 O O . LYS A 1 87 ? -21.071 0.994 12.972 1.00 85.94 87 LYS A O 1
ATOM 678 N N . HIS A 1 88 ? -19.009 0.686 12.130 1.00 83.62 88 HIS A N 1
ATOM 679 C CA . HIS A 1 88 ? -19.295 1.219 10.792 1.00 83.62 88 HIS A CA 1
ATOM 680 C C . HIS A 1 88 ? -19.632 0.113 9.781 1.00 83.62 88 HIS A C 1
ATOM 682 O O . HIS A 1 88 ? -20.509 0.286 8.941 1.00 83.62 88 HIS A O 1
ATOM 688 N N . GLU A 1 89 ? -19.001 -1.054 9.892 1.00 78.50 89 GLU A N 1
ATOM 689 C CA . GLU A 1 89 ? -19.160 -2.197 8.990 1.00 78.50 89 GLU A CA 1
ATOM 690 C C . GLU A 1 89 ? -20.182 -3.214 9.522 1.00 78.50 89 GLU A C 1
ATOM 692 O O . GLU A 1 89 ? -19.912 -4.411 9.617 1.00 78.50 89 GLU A O 1
ATOM 697 N N . ILE A 1 90 ? -21.400 -2.761 9.842 1.00 66.38 90 ILE A N 1
ATOM 698 C CA . ILE A 1 90 ? -22.499 -3.591 10.394 1.00 66.38 90 ILE A CA 1
ATOM 699 C C . ILE A 1 90 ? -22.977 -4.700 9.414 1.00 66.38 90 ILE A C 1
ATOM 701 O O . ILE A 1 90 ? -23.902 -5.454 9.702 1.00 66.38 90 ILE A O 1
ATOM 705 N N . MET A 1 91 ? -22.314 -4.893 8.273 1.00 54.97 91 MET A N 1
ATOM 706 C CA . MET A 1 91 ? -22.734 -5.820 7.224 1.00 54.97 91 MET A CA 1
ATOM 707 C C . MET A 1 91 ? -21.743 -6.947 6.920 1.00 54.97 91 MET A C 1
ATOM 709 O O . MET A 1 91 ? -21.715 -7.457 5.809 1.00 54.97 91 MET A O 1
ATOM 713 N N . VAL A 1 92 ? -20.966 -7.411 7.895 1.00 53.00 92 VAL A N 1
ATOM 714 C CA . VAL A 1 92 ? -20.394 -8.760 7.811 1.00 53.00 92 VAL A CA 1
ATOM 715 C C . VAL A 1 92 ? -20.640 -9.441 9.142 1.00 53.00 92 VAL A C 1
ATOM 717 O O . VAL A 1 92 ? -19.855 -9.317 10.081 1.00 53.00 92 VAL A O 1
ATOM 720 N N . SER A 1 93 ? -21.748 -10.186 9.241 1.00 49.56 93 SER A N 1
ATOM 721 C CA . SER A 1 93 ? -21.796 -11.235 10.255 1.00 49.56 93 SER A CA 1
ATOM 722 C C . SER A 1 93 ? -20.551 -12.088 10.006 1.00 49.56 93 SER A C 1
ATOM 724 O O . SER A 1 93 ? -20.416 -12.584 8.878 1.00 49.56 93 SER A O 1
ATOM 726 N N . PRO A 1 94 ? -19.626 -12.245 10.970 1.00 54.47 94 PRO A N 1
ATOM 727 C CA . PRO A 1 94 ? -18.549 -13.201 10.784 1.00 54.47 94 PRO A CA 1
ATOM 728 C C . PRO A 1 94 ? -19.219 -14.515 10.377 1.00 54.47 94 PRO A C 1
ATOM 730 O O . PRO A 1 94 ? -20.218 -14.879 11.014 1.00 54.47 94 PRO A O 1
ATOM 733 N N . PRO A 1 95 ? -18.768 -15.188 9.297 1.00 54.38 95 PRO A N 1
ATOM 734 C CA . PRO A 1 95 ? -19.345 -16.471 8.941 1.00 54.38 95 PRO A CA 1
ATOM 735 C C . PRO A 1 95 ? -19.342 -17.302 10.223 1.00 54.38 95 PRO A C 1
ATOM 737 O O . PRO A 1 95 ? -18.330 -17.280 10.942 1.00 54.38 95 PRO A O 1
ATOM 740 N N . PRO A 1 96 ? -20.480 -17.928 10.581 1.00 57.28 96 PRO A N 1
ATOM 741 C CA . PRO A 1 96 ? -20.596 -18.642 11.841 1.00 57.28 96 PRO A CA 1
ATOM 742 C C . PRO A 1 96 ? -19.368 -19.530 11.978 1.00 57.28 96 PRO A C 1
ATOM 744 O O . PRO A 1 96 ? -18.926 -20.099 10.976 1.00 57.28 96 PRO A O 1
ATOM 747 N N . LYS A 1 97 ? -18.786 -19.595 13.183 1.00 55.19 97 LYS A N 1
ATOM 748 C CA . LYS A 1 97 ? -17.653 -20.473 13.503 1.00 55.19 97 LYS A CA 1
ATOM 749 C C . LYS A 1 97 ? -18.081 -21.926 13.272 1.00 55.19 97 LYS A C 1
ATOM 751 O O . LYS A 1 97 ? -18.330 -22.668 14.213 1.00 55.19 97 LYS A O 1
ATOM 756 N N . THR A 1 98 ? -18.204 -22.351 12.022 1.00 54.50 98 THR A N 1
ATOM 757 C CA . THR A 1 98 ? -18.323 -23.750 11.666 1.00 54.50 98 THR A CA 1
ATOM 758 C C . THR A 1 98 ? -16.968 -24.318 12.004 1.00 54.50 98 THR A C 1
ATOM 760 O O . THR A 1 98 ? -15.969 -23.953 11.373 1.00 54.50 98 THR A O 1
ATOM 763 N N . LEU A 1 99 ? -16.929 -25.154 13.039 1.00 55.19 99 LEU A N 1
ATOM 764 C CA . LEU A 1 99 ? -15.761 -25.953 13.352 1.00 55.19 99 LEU A CA 1
ATOM 765 C C . LEU A 1 99 ? -15.283 -26.582 12.038 1.00 55.19 99 LEU A C 1
ATOM 767 O O . LEU A 1 99 ? -16.082 -27.154 11.299 1.00 55.19 99 LEU A O 1
ATOM 771 N N . CYS A 1 100 ? -13.987 -26.491 11.734 1.00 54.78 100 CYS A N 1
ATOM 772 C CA . CYS A 1 100 ? -13.389 -27.086 10.529 1.00 54.78 100 CYS A CA 1
ATOM 773 C C . CYS A 1 100 ? -13.821 -28.563 10.333 1.00 54.78 100 CYS A C 1
ATOM 775 O O . CYS A 1 100 ? -14.017 -29.045 9.216 1.00 54.78 100 CYS A O 1
ATOM 777 N N . ARG A 1 101 ? -14.110 -29.241 11.453 1.00 57.88 101 ARG A N 1
ATOM 778 C CA . ARG A 1 101 ? -14.703 -30.578 11.550 1.00 57.88 101 ARG A CA 1
ATOM 779 C C . ARG A 1 101 ? -16.026 -30.752 10.785 1.00 57.88 101 ARG A C 1
ATOM 781 O O . ARG A 1 101 ? -16.227 -31.808 10.190 1.00 57.88 101 ARG A O 1
ATOM 788 N N . ASP A 1 102 ? -16.904 -29.755 10.766 1.00 64.88 102 ASP A N 1
ATOM 789 C CA . ASP A 1 102 ? -18.213 -29.840 10.103 1.00 64.88 102 ASP A CA 1
ATOM 790 C C . ASP A 1 102 ? -18.089 -29.695 8.583 1.00 64.88 102 ASP A C 1
ATOM 792 O O . ASP A 1 102 ? -18.756 -30.412 7.832 1.00 64.88 102 ASP A O 1
ATOM 796 N N . LYS A 1 103 ? -17.149 -28.860 8.114 1.00 61.00 103 LYS A N 1
ATOM 797 C CA . LYS A 1 103 ? -16.777 -28.802 6.692 1.00 61.00 103 LYS A CA 1
ATOM 798 C C . LYS A 1 103 ? -16.153 -30.121 6.236 1.00 61.00 103 LYS A C 1
ATOM 800 O O . LYS A 1 103 ? -16.544 -30.640 5.195 1.00 61.00 103 LYS A O 1
ATOM 805 N N . MET A 1 104 ? -15.269 -30.714 7.041 1.00 64.81 104 MET A N 1
ATOM 806 C CA . MET A 1 104 ? -14.634 -31.998 6.723 1.00 64.81 104 MET A CA 1
ATOM 807 C C . MET A 1 104 ? -15.642 -33.158 6.687 1.00 64.81 104 MET A C 1
ATOM 809 O O . MET A 1 104 ? -15.615 -33.964 5.761 1.00 64.81 104 MET A O 1
ATOM 813 N N . LYS A 1 105 ? -16.597 -33.209 7.629 1.00 68.50 105 LYS A N 1
ATOM 814 C CA . LYS A 1 105 ? -17.701 -34.187 7.604 1.00 68.50 105 LYS A CA 1
ATOM 815 C C . LYS A 1 105 ? -18.601 -34.025 6.379 1.00 68.50 105 LYS A C 1
ATOM 817 O O . LYS A 1 105 ? -18.986 -35.025 5.784 1.00 68.50 105 LYS A O 1
ATOM 822 N N . SER A 1 106 ? -18.933 -32.791 5.999 1.00 71.25 106 SER A N 1
ATOM 823 C CA . SER A 1 106 ? -19.731 -32.491 4.801 1.00 71.25 106 SER A CA 1
ATOM 824 C C . SER A 1 106 ? -19.022 -32.934 3.515 1.00 71.25 106 SER A C 1
ATOM 826 O O . SER A 1 106 ? -19.627 -33.599 2.674 1.00 71.25 106 SER A O 1
ATOM 828 N N . PHE A 1 107 ? -17.720 -32.654 3.401 1.00 70.75 107 PHE A N 1
ATOM 829 C CA . PHE A 1 107 ? -16.891 -33.112 2.284 1.00 70.75 107 PHE A CA 1
ATOM 830 C C . PHE A 1 107 ? -16.789 -34.639 2.219 1.00 70.75 107 PHE A C 1
ATOM 832 O O . PHE A 1 107 ? -17.011 -35.210 1.155 1.00 70.75 107 PHE A O 1
ATOM 839 N N . LEU A 1 108 ? -16.544 -35.312 3.348 1.00 72.12 108 LEU A N 1
ATOM 840 C CA . LEU A 1 108 ? -16.511 -36.778 3.409 1.00 72.12 108 LEU A CA 1
ATOM 841 C C . LEU A 1 108 ? -17.868 -37.388 3.039 1.00 72.12 108 LEU A C 1
ATOM 843 O O . LEU A 1 108 ? -17.926 -38.344 2.276 1.00 72.12 108 LEU A O 1
ATOM 847 N N . LYS A 1 109 ? -18.976 -36.809 3.509 1.00 71.44 109 LYS A N 1
ATOM 848 C CA . LYS A 1 109 ? -20.323 -37.300 3.192 1.00 71.44 109 LYS A CA 1
ATOM 849 C C . LYS A 1 109 ? -20.660 -37.151 1.704 1.00 71.44 109 LYS A C 1
ATOM 851 O O . LYS A 1 109 ? -21.315 -38.031 1.158 1.00 71.44 109 LYS A O 1
ATOM 856 N N . LYS A 1 110 ? -20.181 -36.087 1.047 1.00 73.38 110 LYS A N 1
ATOM 857 C CA . LYS A 1 110 ? -20.275 -35.923 -0.414 1.00 73.38 110 LYS A CA 1
ATOM 858 C C . LYS A 1 110 ? -19.374 -36.898 -1.175 1.00 73.38 110 LYS A C 1
ATOM 860 O O . LYS A 1 110 ? -19.803 -37.407 -2.199 1.00 73.38 110 LYS A O 1
ATOM 865 N N . LEU A 1 111 ? -18.173 -37.187 -0.671 1.00 65.00 111 LEU A N 1
ATOM 866 C CA . LEU A 1 111 ? -17.252 -38.145 -1.295 1.00 65.00 111 LEU A CA 1
ATOM 867 C C . LEU A 1 111 ? -17.749 -39.598 -1.212 1.00 65.00 111 LEU A C 1
ATOM 869 O O . LEU A 1 111 ? -17.548 -40.365 -2.145 1.00 65.00 111 LEU A O 1
ATOM 873 N N . PHE A 1 112 ? -18.392 -39.979 -0.104 1.00 61.72 112 PHE A N 1
ATOM 874 C CA . PHE A 1 112 ? -18.876 -41.346 0.126 1.00 61.72 112 PHE A CA 1
ATOM 875 C C . PHE A 1 112 ? -20.301 -41.607 -0.388 1.00 61.72 112 PHE A C 1
ATOM 877 O O . PHE A 1 112 ? -20.767 -42.745 -0.334 1.00 61.72 112 PHE A O 1
ATOM 884 N N . HIS A 1 113 ? -20.999 -40.598 -0.920 1.00 56.22 113 HIS A N 1
ATOM 885 C CA . HIS A 1 113 ? -22.235 -40.797 -1.684 1.00 56.22 113 HIS A CA 1
ATOM 886 C C . HIS A 1 113 ? -21.899 -41.118 -3.149 1.00 56.22 113 HIS A C 1
ATOM 888 O O . HIS A 1 113 ? -22.161 -40.343 -4.064 1.00 56.22 113 HIS A O 1
ATOM 894 N N . ILE A 1 114 ? -21.278 -42.280 -3.360 1.00 56.06 114 ILE A N 1
ATOM 895 C CA . ILE A 1 114 ? -21.145 -42.893 -4.684 1.00 56.06 114 ILE A CA 1
ATOM 896 C C . ILE A 1 114 ? -22.540 -43.425 -5.055 1.00 56.06 114 ILE A C 1
ATOM 898 O O . ILE A 1 114 ? -23.086 -44.223 -4.286 1.00 56.06 114 ILE A O 1
ATOM 902 N N . PRO A 1 115 ? -23.152 -43.003 -6.177 1.00 49.22 115 PRO A N 1
ATOM 903 C CA . PRO A 1 115 ? -24.392 -43.611 -6.633 1.00 49.22 115 PRO A CA 1
ATOM 904 C C . PRO A 1 115 ? -24.100 -45.075 -6.973 1.00 49.22 115 PRO A C 1
ATOM 906 O O . PRO A 1 115 ? -23.284 -45.368 -7.846 1.00 49.22 115 PRO A O 1
ATOM 909 N N . LYS A 1 116 ? -24.732 -45.998 -6.241 1.00 47.94 116 LYS A N 1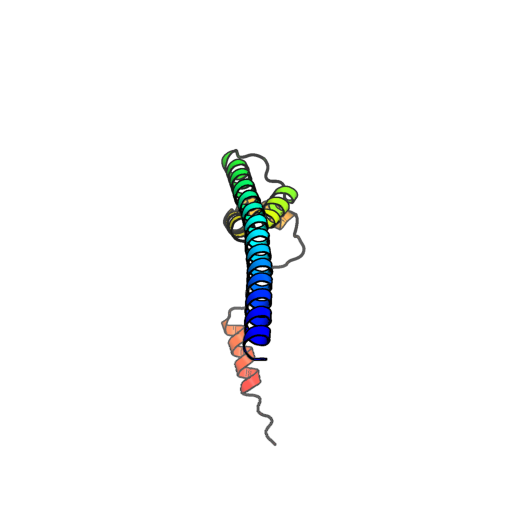
ATOM 910 C CA . LYS A 1 116 ? -24.810 -47.398 -6.659 1.00 47.94 116 LYS A CA 1
ATOM 911 C C . LYS A 1 116 ? -25.654 -47.428 -7.935 1.00 47.94 116 LYS A C 1
ATOM 913 O O . LYS A 1 116 ? -26.848 -47.140 -7.858 1.00 47.94 116 LYS A O 1
ATOM 918 N N . PHE A 1 117 ? -25.005 -47.687 -9.069 1.00 44.47 117 PHE A N 1
ATOM 919 C CA . PHE A 1 117 ? -25.666 -48.205 -10.266 1.00 44.47 117 PHE A CA 1
ATOM 920 C C . PHE A 1 117 ? -26.088 -49.654 -10.026 1.00 44.47 117 PHE A C 1
ATOM 922 O O . PHE A 1 117 ? -25.344 -50.362 -9.303 1.00 44.47 117 PHE A O 1
#

pLDDT: mean 81.64, std 14.45, range [44.47, 96.62]

Secondary structure (DSSP, 8-state):
-HHHHHHHHHHHHHHHHHHHHHHHHHHHHHHHHHHHHHHHHHHHHHHHHHTT----HHHHHHHHHHHTHHHHHHHHH-HHHHHHHHHH-TT-PPPP---HHHHHHHHHHHHS-----

Foldseek 3Di:
DVVVVVVVVVVVVVVVVVVVVVVVVVVVVVVVVLVVQLVVLVVVLVCCVVVVDDDALVSLVVSCVSNPPVSVVVLVVDPNSVVNCCVVCVPDPPPPPPPVVNVVVVVVVVVPPDDDD

Radius of gyration: 27.37 Å; chains: 1; bounding box: 54×59×69 Å

Organism: NCBI:txid290335

=== Feature glossary ===
Feature key, reading from the visual/contextual features back to the raw sequence:

Rendered structure images. Six rendered views show the 3D structure from the faces of a cube — i.e. along ±x, ±y, ±z. Rendering representation is drawn randomly per protein from cartoon (secondary-structure ribbons), sticks (backbone bonds), or molecular surface; coloring is either N→C rainbow (blue at the N-terminus through red at the C-terminus) or one color per chain.

Contact-map, Ramachandran, and PAE plots. The contact map is a binary N×N matrix image: pixel (i, j) is dark where Cα_i and Cα_j are within 8 Å and |i−j|>4. Because the |i−j|>4 filter removes local helical contacts, off-diagonal stripes parallel to the main diagonal indicate parallel β-sheets; stripes perpendicular to it indicate antiparallel β-sheets. The Ramachandran plot scatters every residue's (φ, ψ) pair against the sterically allowed regions. The PAE heatmap renders the predicted-aligned-error matrix.

InterPro / GO / CATH / organism. Database cross-references. InterPro integrates a dozen domain/family signature databases into unified entries with residue-range hits. GO terms attach function/process/location labels with evidence codes. CATH codes position the fold in a four-level structural taxonomy. Organism is the NCBI-taxonomy species name.

Nearest PDB structures. The Foldseek neighbor list gives the closest experimentally determined structures in the PDB, ranked by structural alignment. TM-score near 1 means near-identical fold; near 0.3 means only rough topology match. This is how one finds what a novel AlphaFold prediction most resembles in the solved-structure universe.

Predicted aligned error. PAE(i, j) answers: if I align the predicted and true structures on residue i, how far off (in Å) do I expect residue j to be? A block-diagonal PAE matrix with low values on the blocks and high values off-diagonal is the signature of a multi-domain protein with confidently predicted domains but uncertain inter-domain orientation.

Solvent-accessible surface area. Accessible surface area quantifies burial. A residue with SASA near zero is packed into the hydrophobic core; one with SASA >100 Å² sits on the surface. Computed here via the Shrake–Rupley numerical algorithm with a 1.4 Å probe.

B-factor. B-factor (Debye–Waller factor) reflects atomic displacement in the crystal lattice. It is an experimental observable (units Å²), not a prediction; low values mean the atom is pinned down, high values mean it moves or is heterogeneous across the crystal.

pLDDT. For AlphaFold models, the B-factor field carries pLDDT — the model's own estimate of local accuracy on a 0–100 scale. Regions with pLDDT<50 should be treated as essentially unmodeled; they often correspond to intrinsically disordered segments.

Backbone torsions (φ/ψ). φ (phi) and ψ (psi) are the two rotatable backbone dihedrals per residue: φ is the C(i-1)–N–Cα–C torsion, ψ is the N–Cα–C–N(i+1) torsion, both in degrees on (−180°, 180°]. α-helical residues cluster near (−60°, −45°); β-strand residues near (−120°, +130°). A Ramachandran plot is simply a scatter of (φ, ψ) for every residue.

Radius of gyration, Cα contacts, bounding box. Radius of gyration (Rg) is the root-mean-square distance of Cα atoms from their centroid — a single number for overall size and compactness. A globular domain of N residues has Rg ≈ 2.2·N^0.38 Å; an extended or disordered chain has a much larger Rg. The Cα contact count is the number of residue pairs whose Cα atoms are within 8 Å and are more than four positions apart in sequence — a standard proxy for tertiary packing density. The bounding box is the smallest axis-aligned box enclosing all Cα atoms.

Secondary structure (3-state, P-SEA). Three-state secondary structure (P-SEA) collapses the eight DSSP classes into helix (a), strand (b), and coil (c). P-SEA assigns these from Cα geometry alone — distances and angles — without requiring backbone oxygens, so it works on any Cα trace.

Secondary structure (8-state, DSSP). DSSP 8-state secondary structure assigns each residue one of H (α-helix), G (3₁₀-helix), I (π-helix), E (extended β-strand), B (isolated β-bridge), T (hydrogen-bonded turn), S (bend), or '-' (coil). The assignment is computed from backbone hydrogen-bond geometry via the Kabsch–Sander algorithm.

Foldseek 3Di. A 3Di character summarizes, for each residue, the relative orientation of the Cα frame of its nearest spatial neighbor. Because it encodes fold topology rather than chemistry, 3Di alignments detect remote structural similarity that sequence alignment misses.

mmCIF coordinates. The mmCIF block holds the 3D Cartesian coordinates of each backbone atom (N, Cα, C, O) in ångströms. mmCIF is the PDB's canonical archive format — a tagged-loop text representation of the atomic model.

Sequence. Sequence gives the chain of amino acids in standard one-letter code (A=alanine, C=cysteine, …, Y=tyrosine), read N→C. It is the only feature that is directly encoded by the gene; all structural features are derived from the folded form of this sequence.